Protein AF-A0A5N3P403-F1 (afdb_monomer_lite)

Foldseek 3Di:
DAAEEEAALPAPVQVVVCVVVVNDHDPNNDDPVVCVVVRYHYQYPNVVDDDPDPVCCCPPPVVNVVSVVVSVVVVD

Radius of gyration: 12.79 Å; chains: 1; bounding box: 27×30×24 Å

Secondary structure (DSSP, 8-state):
---EEEE-TT-HHHHHHHHHTTTPPPGGGS-HHHHHHTT-EEEE-GGG---TT-TTHHHH-HHHHHHHHHHHHTT-

Organism: NCBI:txid2580413

Structure (mmCIF, N/CA/C/O backbone):
data_AF-A0A5N3P403-F1
#
_entry.id   AF-A0A5N3P403-F1
#
loop_
_atom_site.group_PDB
_atom_site.id
_atom_site.type_symbol
_atom_site.label_atom_id
_atom_site.label_alt_id
_atom_site.label_comp_id
_atom_site.label_asym_id
_atom_site.label_entity_id
_atom_site.label_seq_id
_atom_site.pdbx_PDB_ins_code
_atom_site.Cartn_x
_atom_site.Cartn_y
_atom_site.Cartn_z
_atom_site.occupancy
_atom_site.B_iso_or_equiv
_atom_site.auth_seq_id
_atom_site.auth_comp_id
_atom_site.auth_asym_id
_atom_site.auth_atom_id
_atom_site.pdbx_PDB_model_num
ATOM 1 N N . LYS A 1 1 ? -7.956 -7.653 14.644 1.00 52.41 1 LYS A N 1
ATOM 2 C CA . LYS A 1 1 ? -7.105 -6.566 14.093 1.00 52.41 1 LYS A CA 1
ATOM 3 C C . LYS A 1 1 ? -7.177 -6.651 12.569 1.00 52.41 1 LYS A C 1
ATOM 5 O O . LYS A 1 1 ? -6.986 -7.749 12.068 1.00 52.41 1 LYS A O 1
ATOM 10 N N . LYS A 1 2 ? -7.532 -5.576 11.852 1.00 77.81 2 LYS A N 1
ATOM 11 C CA . LYS A 1 2 ? -7.681 -5.585 10.380 1.00 77.81 2 LYS A CA 1
ATOM 12 C C . LYS A 1 2 ? -6.368 -5.112 9.742 1.00 77.81 2 LYS A C 1
ATOM 14 O O . LYS A 1 2 ? -5.902 -4.028 10.081 1.00 77.81 2 LYS A O 1
ATOM 19 N N . ILE A 1 3 ? -5.750 -5.933 8.891 1.00 84.25 3 ILE A N 1
ATOM 20 C CA . ILE A 1 3 ? -4.507 -5.584 8.181 1.00 84.25 3 ILE A CA 1
ATOM 21 C C . ILE A 1 3 ? -4.835 -4.508 7.138 1.00 84.25 3 ILE A C 1
ATOM 23 O O . ILE A 1 3 ? -5.844 -4.619 6.442 1.00 84.25 3 ILE A O 1
ATOM 27 N N . THR A 1 4 ? -4.002 -3.469 7.045 1.00 85.62 4 THR A N 1
ATOM 28 C CA . THR A 1 4 ? -4.101 -2.430 6.008 1.00 85.62 4 THR A CA 1
ATOM 29 C C . THR A 1 4 ? -2.805 -2.408 5.208 1.00 85.62 4 THR A C 1
ATOM 31 O O . THR A 1 4 ? -1.727 -2.354 5.797 1.00 85.62 4 THR A O 1
ATOM 34 N N . VAL A 1 5 ? -2.916 -2.471 3.885 1.00 84.94 5 VAL A N 1
ATOM 35 C CA . VAL A 1 5 ? -1.798 -2.390 2.941 1.00 84.94 5 VAL A CA 1
ATOM 36 C C . VAL A 1 5 ? -1.892 -1.065 2.200 1.00 84.94 5 VAL A C 1
ATOM 38 O O . VAL A 1 5 ? -2.952 -0.707 1.691 1.00 84.94 5 VAL A O 1
ATOM 41 N N . ILE A 1 6 ? -0.775 -0.346 2.142 1.00 79.38 6 ILE A N 1
ATOM 42 C CA . ILE A 1 6 ? -0.621 0.827 1.284 1.00 79.38 6 ILE A CA 1
ATOM 43 C C . ILE A 1 6 ? 0.053 0.343 0.003 1.00 79.38 6 ILE A C 1
ATOM 45 O O . ILE A 1 6 ? 1.150 -0.220 0.067 1.00 79.38 6 ILE A O 1
ATOM 49 N N . SER A 1 7 ? -0.626 0.493 -1.131 1.00 77.75 7 SER A N 1
ATOM 50 C CA . SER A 1 7 ? -0.142 0.045 -2.437 1.00 77.75 7 SER A CA 1
ATOM 51 C C . SER A 1 7 ? 0.341 1.216 -3.284 1.00 77.75 7 SER A C 1
ATOM 53 O O . SER A 1 7 ? -0.193 2.318 -3.196 1.00 77.75 7 SER A O 1
ATOM 55 N N . SER A 1 8 ? 1.340 0.963 -4.125 1.00 72.19 8 SER A N 1
ATOM 56 C CA . SER A 1 8 ? 1.784 1.889 -5.167 1.00 72.19 8 SER A CA 1
ATOM 57 C C . SER A 1 8 ? 2.220 1.061 -6.369 1.00 72.19 8 SER A C 1
ATOM 59 O O . SER A 1 8 ? 3.325 0.519 -6.403 1.00 72.19 8 SER A O 1
ATOM 61 N N . THR A 1 9 ? 1.328 0.881 -7.342 1.00 66.94 9 THR A N 1
ATOM 62 C CA . THR A 1 9 ? 1.548 -0.049 -8.464 1.00 66.94 9 THR A CA 1
ATOM 63 C C . THR A 1 9 ? 2.640 0.425 -9.423 1.00 66.94 9 THR A C 1
ATOM 65 O O . THR A 1 9 ? 3.200 -0.383 -10.157 1.00 66.94 9 THR A O 1
ATOM 68 N N . ASN A 1 10 ? 2.986 1.715 -9.379 1.00 65.12 10 ASN A N 1
ATOM 69 C CA . ASN A 1 10 ? 4.029 2.329 -10.204 1.00 65.12 10 ASN A CA 1
ATOM 70 C C . ASN A 1 10 ? 5.397 2.400 -9.497 1.00 65.12 10 ASN A C 1
ATOM 72 O O . ASN A 1 10 ? 6.328 3.036 -9.997 1.00 65.12 10 ASN A O 1
ATOM 76 N N . ASP A 1 11 ? 5.543 1.775 -8.326 1.00 67.56 11 ASP A N 1
ATOM 77 C CA . ASP A 1 11 ? 6.743 1.914 -7.506 1.00 67.56 11 ASP A CA 1
ATOM 78 C C . ASP A 1 11 ? 7.892 1.004 -7.979 1.00 67.56 11 ASP A C 1
ATOM 80 O O . ASP A 1 11 ? 7.877 -0.224 -7.829 1.00 67.56 11 ASP A O 1
ATOM 84 N N . ARG A 1 12 ? 8.956 1.629 -8.502 1.00 67.12 12 ARG A N 1
ATOM 85 C CA . ARG A 1 12 ? 10.195 0.944 -8.910 1.00 67.12 12 ARG A CA 1
ATOM 86 C C . ARG A 1 12 ? 10.862 0.204 -7.746 1.00 67.12 12 ARG A C 1
ATOM 88 O O . ARG A 1 12 ? 11.515 -0.814 -7.981 1.00 67.12 12 ARG A O 1
ATOM 95 N N . ALA A 1 13 ? 10.683 0.657 -6.505 1.00 72.50 13 ALA A N 1
ATOM 96 C CA . ALA A 1 13 ? 11.221 -0.012 -5.326 1.00 72.50 13 ALA A CA 1
ATOM 97 C C . ALA A 1 13 ? 10.557 -1.376 -5.086 1.00 72.50 13 ALA A C 1
ATOM 99 O O . ALA A 1 13 ? 11.239 -2.328 -4.698 1.00 72.50 13 ALA A O 1
ATOM 100 N N . LEU A 1 14 ? 9.257 -1.519 -5.371 1.00 74.44 14 LEU A N 1
ATOM 101 C CA . LEU A 1 14 ? 8.561 -2.805 -5.249 1.00 74.44 14 LEU A CA 1
ATOM 102 C C . LEU A 1 14 ? 9.043 -3.810 -6.297 1.00 74.44 14 LEU A C 1
ATOM 104 O O . LEU A 1 14 ? 9.219 -4.985 -5.969 1.00 74.44 14 LEU A O 1
ATOM 108 N N . ALA A 1 15 ? 9.336 -3.348 -7.515 1.00 76.06 15 ALA A N 1
ATOM 109 C CA . ALA A 1 15 ? 9.923 -4.180 -8.563 1.00 76.06 15 ALA A CA 1
ATOM 110 C C . ALA A 1 15 ? 11.332 -4.676 -8.184 1.00 76.06 15 ALA A C 1
ATOM 112 O O . ALA A 1 15 ? 11.597 -5.878 -8.243 1.00 76.06 15 ALA A O 1
ATOM 113 N N . VAL A 1 16 ? 12.213 -3.784 -7.709 1.00 78.81 16 VAL A N 1
ATOM 114 C CA . VAL A 1 16 ? 13.557 -4.159 -7.218 1.00 78.81 16 VAL A CA 1
ATOM 115 C C . VAL A 1 16 ? 13.459 -5.125 -6.037 1.00 78.81 16 VAL A C 1
ATOM 117 O O . VAL A 1 16 ? 14.150 -6.142 -5.990 1.00 78.81 16 VAL A O 1
ATOM 120 N N . SER A 1 17 ? 12.555 -4.846 -5.099 1.00 76.31 17 SER A N 1
ATOM 121 C CA . SER A 1 17 ? 12.310 -5.701 -3.942 1.00 76.31 17 SER A CA 1
ATOM 122 C C . SER A 1 17 ? 11.802 -7.089 -4.342 1.00 76.31 17 SER A C 1
ATOM 124 O O . SER A 1 17 ? 12.197 -8.079 -3.726 1.00 76.31 17 SER A O 1
ATOM 126 N N . SER A 1 18 ? 10.932 -7.187 -5.351 1.00 83.75 18 SER A N 1
ATOM 127 C CA . SER A 1 18 ? 10.451 -8.467 -5.886 1.00 83.75 18 SER A CA 1
ATOM 128 C C . SER A 1 18 ? 11.578 -9.260 -6.548 1.00 83.75 18 SER A C 1
ATOM 130 O O . SER A 1 18 ? 11.733 -10.448 -6.265 1.00 83.75 18 SER A O 1
ATOM 132 N N . TRP A 1 19 ? 12.424 -8.594 -7.342 1.00 84.56 19 TRP A N 1
ATOM 133 C CA . TRP A 1 19 ? 13.595 -9.214 -7.965 1.00 84.56 19 TRP A CA 1
ATOM 134 C C . TRP A 1 19 ? 14.555 -9.813 -6.925 1.00 84.56 19 TRP A C 1
ATOM 136 O O . TRP A 1 19 ? 14.911 -10.986 -7.029 1.00 84.56 19 TRP A O 1
ATOM 146 N N . LEU A 1 20 ? 14.882 -9.066 -5.862 1.00 82.31 20 LEU A N 1
ATOM 147 C CA . LEU A 1 20 ? 15.719 -9.562 -4.759 1.00 82.31 20 LEU A CA 1
ATOM 148 C C . LEU A 1 20 ? 15.102 -10.756 -4.011 1.00 82.31 20 LEU A C 1
ATOM 150 O O . LEU A 1 20 ? 15.828 -11.557 -3.432 1.00 82.31 20 LEU A O 1
ATOM 154 N N . ALA A 1 21 ? 13.774 -10.890 -4.022 1.00 85.44 21 ALA A N 1
ATOM 155 C CA . ALA A 1 21 ? 13.062 -12.020 -3.424 1.00 85.44 21 ALA A CA 1
ATOM 156 C C . ALA A 1 21 ? 12.783 -13.168 -4.406 1.00 85.44 21 ALA A C 1
ATOM 158 O O . ALA A 1 21 ? 11.912 -13.994 -4.139 1.00 85.44 21 ALA A O 1
ATOM 159 N N . GLY A 1 22 ? 13.481 -13.226 -5.543 1.00 89.69 22 GLY A N 1
ATOM 160 C CA . GLY A 1 22 ? 13.304 -14.305 -6.517 1.00 89.69 22 GLY A CA 1
ATOM 161 C C . GLY A 1 22 ? 11.971 -14.239 -7.268 1.00 89.69 22 GLY A C 1
ATOM 162 O O . GLY A 1 22 ? 11.421 -15.272 -7.633 1.00 89.69 22 GLY A O 1
ATOM 163 N N . GLY A 1 23 ? 11.430 -13.035 -7.477 1.00 84.38 23 GLY A N 1
ATOM 164 C CA . GLY A 1 23 ? 10.196 -12.811 -8.239 1.00 84.38 23 GLY A CA 1
ATOM 165 C C . GLY A 1 23 ? 8.907 -12.909 -7.420 1.00 84.38 23 GLY A C 1
ATOM 166 O O . GLY A 1 23 ? 7.816 -12.876 -7.987 1.00 84.38 23 GLY A O 1
ATOM 167 N N . ILE A 1 24 ? 8.993 -13.005 -6.088 1.00 85.69 24 ILE A N 1
ATOM 168 C CA . ILE A 1 24 ? 7.806 -12.987 -5.225 1.00 85.69 24 ILE A CA 1
ATOM 169 C C . ILE A 1 24 ? 7.158 -11.599 -5.279 1.00 85.69 24 ILE A C 1
ATOM 171 O O . ILE A 1 24 ? 7.801 -10.580 -5.002 1.00 85.69 24 ILE A O 1
ATOM 175 N N . VAL A 1 25 ? 5.867 -11.559 -5.611 1.00 83.75 25 VAL A N 1
ATOM 176 C CA . VAL A 1 25 ? 5.080 -10.320 -5.654 1.00 83.75 25 VAL A CA 1
ATOM 177 C C . VAL A 1 25 ? 4.955 -9.738 -4.248 1.00 83.75 25 VAL A C 1
ATOM 179 O O . VAL A 1 25 ? 4.600 -10.428 -3.291 1.00 83.75 25 VAL A O 1
ATOM 182 N N . ARG A 1 26 ? 5.256 -8.445 -4.109 1.00 85.56 26 ARG A N 1
ATOM 183 C CA . ARG A 1 26 ? 5.123 -7.729 -2.836 1.00 85.56 26 ARG A CA 1
ATOM 184 C C . ARG A 1 26 ? 3.673 -7.324 -2.615 1.00 85.56 26 ARG A C 1
ATOM 186 O O . ARG A 1 26 ? 3.009 -6.914 -3.554 1.00 85.56 26 ARG A O 1
ATOM 193 N N . ALA A 1 27 ? 3.205 -7.371 -1.368 1.00 83.94 27 ALA A N 1
ATOM 194 C CA . ALA A 1 27 ? 1.821 -7.027 -1.032 1.00 83.94 27 ALA A CA 1
ATOM 195 C C . ALA A 1 27 ? 1.420 -5.618 -1.512 1.00 83.94 27 ALA A C 1
ATOM 197 O O . ALA A 1 27 ? 0.315 -5.444 -2.000 1.00 83.94 27 ALA A O 1
ATOM 198 N N . GLY A 1 28 ? 2.327 -4.635 -1.461 1.00 77.75 28 GLY A N 1
ATOM 199 C CA . GLY A 1 28 ? 2.070 -3.282 -1.980 1.00 77.75 28 GLY A CA 1
ATOM 200 C C . GLY A 1 28 ? 1.954 -3.176 -3.510 1.00 77.75 28 GLY A C 1
ATOM 201 O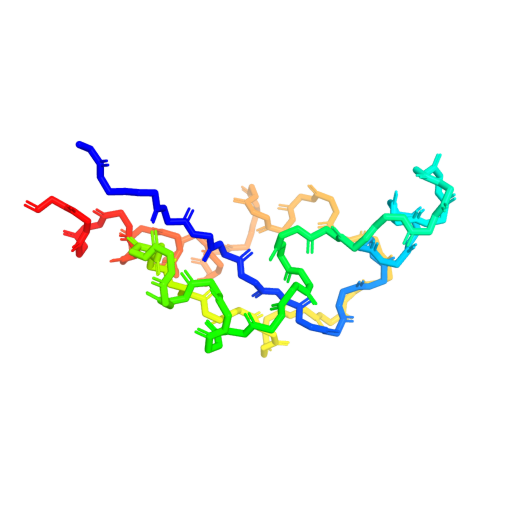 O . GLY A 1 28 ? 1.541 -2.134 -4.006 1.00 77.75 28 GLY A O 1
ATOM 202 N N . ALA A 1 29 ? 2.319 -4.229 -4.247 1.00 77.56 29 ALA A N 1
ATOM 203 C CA . ALA A 1 29 ? 2.171 -4.355 -5.700 1.00 77.56 29 ALA A CA 1
ATOM 204 C C . ALA A 1 29 ? 1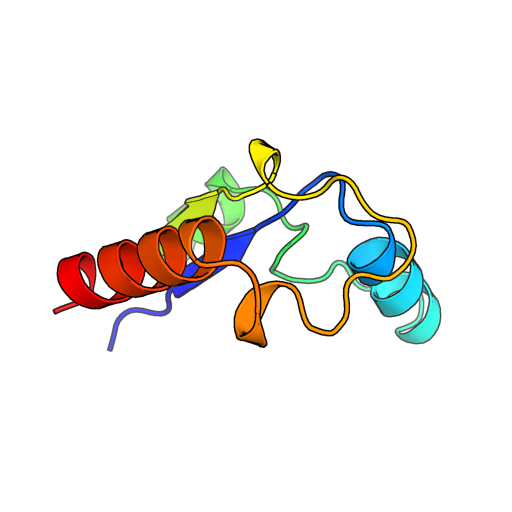.179 -5.470 -6.084 1.00 77.56 29 ALA A C 1
ATOM 206 O O . ALA A 1 29 ? 1.040 -5.795 -7.260 1.00 77.56 29 ALA A O 1
ATOM 207 N N . ALA A 1 30 ? 0.538 -6.107 -5.100 1.00 79.88 30 ALA A N 1
ATOM 208 C CA . ALA A 1 30 ? -0.428 -7.162 -5.348 1.00 79.88 30 ALA A CA 1
ATOM 209 C C . ALA A 1 30 ? -1.771 -6.569 -5.779 1.00 79.88 30 ALA A C 1
ATOM 211 O O . ALA A 1 30 ? -2.124 -5.452 -5.403 1.00 79.88 30 ALA A O 1
ATOM 212 N N . ASP A 1 31 ? -2.520 -7.360 -6.542 1.00 83.50 31 ASP A N 1
ATOM 213 C CA . ASP A 1 31 ? -3.864 -7.020 -6.985 1.00 83.50 31 ASP A CA 1
ATOM 214 C C . ASP A 1 31 ? -4.765 -6.646 -5.793 1.00 83.50 31 ASP A C 1
ATOM 216 O O . ASP A 1 31 ? -4.849 -7.371 -4.792 1.00 83.50 31 ASP A O 1
ATOM 220 N N . ARG A 1 32 ? -5.430 -5.494 -5.909 1.00 84.06 32 ARG A N 1
ATOM 221 C CA . ARG A 1 32 ? -6.302 -4.940 -4.875 1.00 84.06 32 ARG A CA 1
ATOM 222 C C . ARG A 1 32 ? -7.437 -5.890 -4.512 1.00 84.06 32 ARG A C 1
ATOM 224 O O . ARG A 1 32 ? -7.678 -6.121 -3.328 1.00 84.06 32 ARG A O 1
ATOM 231 N N . GLU A 1 33 ? -8.115 -6.438 -5.510 1.00 86.31 33 GLU A N 1
ATOM 232 C CA . GLU A 1 33 ? -9.297 -7.284 -5.340 1.00 86.31 33 GLU A CA 1
ATOM 233 C C . GLU A 1 33 ? -8.906 -8.570 -4.609 1.00 86.31 33 GLU A C 1
ATOM 235 O O . GLU A 1 33 ? -9.592 -9.030 -3.690 1.00 86.31 33 GLU A O 1
ATOM 240 N N . ARG A 1 34 ? -7.718 -9.094 -4.932 1.00 87.56 34 ARG A N 1
ATOM 241 C CA . ARG A 1 34 ? -7.140 -10.240 -4.229 1.00 87.56 34 ARG A CA 1
ATOM 242 C C . ARG A 1 34 ? -6.880 -9.939 -2.754 1.00 87.56 34 ARG A C 1
ATOM 244 O O . ARG A 1 34 ? -7.195 -10.779 -1.913 1.00 87.56 34 ARG A O 1
ATOM 251 N N . LEU A 1 35 ? -6.320 -8.779 -2.419 1.00 87.06 35 LEU A N 1
ATOM 252 C CA . LEU A 1 35 ? -6.073 -8.395 -1.025 1.00 87.06 35 LEU A CA 1
ATOM 253 C C . LEU A 1 35 ? -7.380 -8.172 -0.255 1.00 87.06 35 LEU A C 1
ATOM 255 O O . LEU A 1 35 ? -7.536 -8.682 0.858 1.00 87.06 35 LEU A O 1
ATOM 259 N N . GLU A 1 36 ? -8.338 -7.472 -0.856 1.00 88.50 36 GLU A N 1
ATOM 260 C CA . GLU A 1 36 ? -9.643 -7.210 -0.244 1.00 88.50 36 GLU A CA 1
ATOM 261 C C . GLU A 1 36 ? -10.413 -8.511 0.038 1.00 88.50 36 GLU A C 1
ATOM 263 O O . GLU A 1 36 ? -11.000 -8.649 1.115 1.00 88.50 36 GLU A O 1
ATOM 268 N N . SER A 1 37 ? -10.309 -9.520 -0.839 1.00 89.62 37 SER A N 1
ATOM 269 C CA . SER A 1 37 ? -10.898 -10.853 -0.613 1.00 89.62 37 SER A CA 1
ATOM 270 C C . SER A 1 37 ? -10.349 -11.579 0.627 1.00 89.62 37 SER A C 1
ATOM 272 O O . SER A 1 37 ? -11.042 -12.397 1.229 1.00 89.62 37 SER A O 1
ATOM 274 N N . LEU A 1 38 ? -9.125 -11.247 1.055 1.00 90.19 38 LEU A N 1
ATOM 275 C CA . LEU A 1 38 ? -8.488 -11.783 2.264 1.00 90.19 38 LEU A CA 1
ATOM 276 C C . LEU A 1 38 ? -8.848 -10.979 3.527 1.00 90.19 38 LEU A C 1
ATOM 278 O O . LEU A 1 38 ? -8.291 -11.217 4.599 1.00 90.19 38 LEU A O 1
ATOM 282 N N . GLY A 1 39 ? -9.754 -10.002 3.415 1.00 87.88 39 GLY A N 1
ATOM 283 C CA . GLY A 1 39 ? -10.129 -9.104 4.506 1.00 87.88 39 GLY A CA 1
ATOM 284 C C . GLY A 1 39 ? -9.093 -8.012 4.791 1.00 87.88 39 GLY A C 1
ATOM 285 O O . GLY A 1 39 ? -9.135 -7.387 5.858 1.00 87.88 39 GLY A O 1
ATOM 286 N N . VAL A 1 40 ? -8.158 -7.781 3.861 1.00 88.94 40 VAL A N 1
ATOM 287 C CA . VAL A 1 40 ? -7.161 -6.707 3.937 1.00 88.94 40 VAL A CA 1
ATOM 288 C C . VAL A 1 40 ? -7.764 -5.419 3.385 1.00 88.94 40 VAL A C 1
ATOM 290 O O . VAL A 1 40 ? -8.396 -5.408 2.336 1.00 88.94 40 VAL A O 1
ATOM 293 N N . ARG A 1 41 ? -7.552 -4.302 4.078 1.00 87.44 41 ARG A N 1
ATOM 294 C CA . ARG A 1 41 ? -7.905 -2.973 3.563 1.00 87.44 41 ARG A CA 1
ATOM 295 C C . ARG A 1 41 ? -6.779 -2.468 2.665 1.00 87.44 41 ARG A C 1
ATOM 297 O O . ARG A 1 41 ? -5.626 -2.503 3.087 1.00 87.44 41 ARG A O 1
ATOM 304 N N . VAL A 1 42 ? -7.100 -1.961 1.478 1.00 84.75 42 VAL A N 1
ATOM 305 C CA . VAL A 1 42 ? -6.102 -1.408 0.549 1.00 84.75 42 VAL A CA 1
ATOM 306 C C . VAL A 1 42 ? -6.266 0.106 0.443 1.00 84.75 42 VAL A C 1
ATOM 308 O O . VAL A 1 42 ? -7.360 0.607 0.180 1.00 84.75 42 VAL A O 1
ATOM 311 N N . ALA A 1 43 ? -5.176 0.836 0.669 1.00 81.44 43 ALA A N 1
ATOM 312 C CA . ALA A 1 43 ? -5.076 2.268 0.419 1.00 81.44 43 ALA A CA 1
ATOM 313 C C . ALA A 1 43 ? -4.119 2.495 -0.756 1.00 81.44 43 ALA A C 1
ATOM 315 O O . ALA A 1 43 ? -2.922 2.246 -0.634 1.00 81.44 43 ALA A O 1
ATOM 316 N N . ASP A 1 44 ? -4.656 2.950 -1.885 1.00 75.94 44 ASP A N 1
ATOM 317 C CA . ASP A 1 44 ? -3.868 3.218 -3.084 1.00 75.94 44 ASP A CA 1
ATOM 318 C C . ASP A 1 44 ? -3.192 4.589 -2.990 1.00 75.94 44 ASP A C 1
ATOM 320 O O . ASP A 1 44 ? -3.848 5.604 -2.743 1.00 75.94 44 ASP A O 1
ATOM 324 N N . ALA A 1 45 ? -1.873 4.597 -3.153 1.00 71.69 45 ALA A N 1
ATOM 325 C CA . ALA A 1 45 ? -1.029 5.781 -3.158 1.00 71.69 45 ALA A CA 1
ATOM 326 C C . ALA A 1 45 ? -0.240 5.927 -4.474 1.00 71.69 45 ALA A C 1
ATOM 328 O O . ALA A 1 45 ? 0.739 6.673 -4.520 1.00 71.69 45 ALA A O 1
ATOM 329 N N . SER A 1 46 ? -0.653 5.238 -5.544 1.00 67.94 46 SER A N 1
ATOM 330 C CA . SER A 1 46 ? 0.063 5.215 -6.830 1.00 67.94 46 SER A CA 1
ATOM 331 C C . SER A 1 46 ? 0.217 6.600 -7.473 1.00 67.94 46 SER A C 1
ATOM 333 O O . SER A 1 46 ? 1.195 6.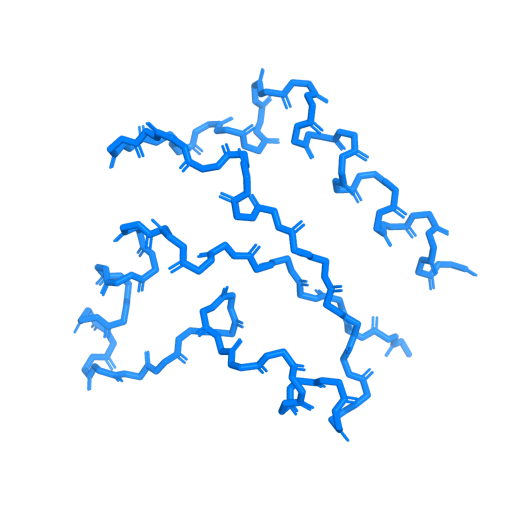833 -8.178 1.00 67.94 46 SER A O 1
ATOM 335 N N . GLU A 1 47 ? -0.693 7.540 -7.192 1.00 63.22 47 GLU A N 1
ATOM 336 C CA . GLU A 1 47 ? -0.620 8.936 -7.664 1.00 63.22 47 GLU A CA 1
ATOM 337 C C . GLU A 1 47 ? 0.470 9.768 -6.965 1.00 63.22 47 GLU A C 1
ATOM 339 O O . GLU A 1 47 ? 0.872 10.813 -7.470 1.00 63.22 47 GLU A O 1
ATOM 344 N N . PHE A 1 48 ? 0.992 9.300 -5.828 1.00 60.00 48 PHE A N 1
ATOM 345 C CA . PHE A 1 48 ? 2.003 10.013 -5.040 1.00 60.00 48 PHE A CA 1
ATOM 346 C C . PHE A 1 48 ? 3.439 9.516 -5.315 1.00 60.00 48 PHE A C 1
ATOM 348 O O . PHE A 1 48 ? 4.405 10.052 -4.767 1.00 60.00 48 PHE A O 1
ATOM 355 N N . GLY A 1 49 ? 3.606 8.491 -6.162 1.00 56.59 49 GLY A N 1
ATOM 356 C CA . GLY A 1 49 ? 4.893 7.862 -6.479 1.00 56.59 49 GLY A CA 1
ATOM 357 C C . GLY A 1 49 ? 5.515 8.383 -7.778 1.00 56.59 49 GLY A C 1
ATOM 358 O O . GLY A 1 49 ? 5.268 7.826 -8.841 1.00 56.59 49 GLY A O 1
ATOM 359 N N . GLY A 1 50 ? 6.348 9.427 -7.702 1.00 51.88 50 GLY A N 1
ATOM 360 C CA . GLY A 1 50 ? 6.987 10.050 -8.877 1.00 51.88 50 GLY A CA 1
ATOM 361 C C . GLY A 1 50 ? 8.524 10.073 -8.896 1.00 51.88 50 GLY A C 1
ATOM 362 O O . GLY A 1 50 ? 9.101 10.744 -9.747 1.00 51.88 50 GLY A O 1
ATOM 363 N N . GLY A 1 51 ? 9.215 9.401 -7.968 1.00 52.81 51 GLY A N 1
ATOM 364 C CA . GLY A 1 51 ? 10.674 9.526 -7.803 1.00 52.81 51 GLY A CA 1
ATOM 365 C C . GLY A 1 51 ? 11.438 8.209 -7.915 1.00 52.81 51 GLY A C 1
ATOM 366 O O . GLY A 1 51 ? 10.966 7.166 -7.478 1.00 52.81 51 GLY A O 1
ATOM 367 N N . ILE A 1 52 ? 12.646 8.263 -8.489 1.00 51.03 52 ILE A N 1
ATOM 368 C CA . ILE A 1 52 ? 13.491 7.086 -8.764 1.00 51.03 52 ILE A CA 1
ATOM 369 C C . ILE A 1 52 ? 13.979 6.421 -7.465 1.00 51.03 52 ILE A C 1
ATOM 371 O O . ILE A 1 52 ? 14.101 5.200 -7.439 1.00 51.03 52 ILE A O 1
ATOM 375 N N . ILE A 1 53 ? 14.207 7.189 -6.392 1.00 54.97 53 ILE A N 1
ATOM 376 C CA . ILE A 1 53 ? 14.489 6.698 -5.032 1.00 54.97 53 ILE A CA 1
ATOM 377 C C . ILE A 1 53 ? 14.011 7.769 -4.028 1.00 54.97 53 ILE A C 1
ATOM 379 O O . ILE A 1 53 ? 14.795 8.618 -3.626 1.00 54.97 53 ILE A O 1
ATOM 383 N N . ASN A 1 54 ? 12.737 7.760 -3.619 1.00 53.03 54 ASN A N 1
ATOM 384 C CA . ASN A 1 54 ? 12.244 8.627 -2.530 1.00 53.03 54 ASN A CA 1
ATOM 385 C C . ASN A 1 54 ? 12.120 7.808 -1.235 1.00 53.03 54 ASN A C 1
ATOM 387 O O . ASN A 1 54 ? 11.021 7.524 -0.762 1.00 53.03 54 ASN A O 1
ATOM 391 N N . HIS A 1 55 ? 13.248 7.355 -0.678 1.00 49.03 55 HIS A N 1
ATOM 392 C CA . HIS A 1 55 ? 13.236 6.525 0.537 1.00 49.03 55 HIS A CA 1
ATOM 393 C C . HIS A 1 55 ? 12.749 7.289 1.784 1.00 49.03 55 HIS A C 1
ATOM 395 O O . HIS A 1 55 ? 12.384 6.674 2.784 1.00 49.03 55 HIS A O 1
ATOM 401 N N . ASP A 1 56 ? 12.676 8.618 1.708 1.00 53.72 56 ASP A N 1
ATOM 402 C CA . ASP A 1 56 ? 12.118 9.481 2.739 1.00 53.72 56 ASP A CA 1
ATOM 403 C C . ASP A 1 56 ? 10.681 9.934 2.441 1.00 53.72 56 ASP A C 1
ATOM 405 O O . ASP A 1 56 ? 10.127 10.639 3.269 1.00 53.72 56 ASP A O 1
ATOM 409 N N . LEU A 1 57 ? 10.026 9.515 1.346 1.00 61.56 57 LEU A N 1
ATOM 410 C CA . LEU A 1 57 ? 8.689 10.014 0.972 1.00 61.56 57 LEU A CA 1
ATOM 411 C C . LEU A 1 57 ? 7.676 9.882 2.122 1.00 61.56 57 LEU A C 1
ATOM 413 O O . LEU A 1 57 ? 6.935 10.808 2.433 1.00 61.56 57 LEU A O 1
ATOM 417 N N . PHE A 1 58 ? 7.681 8.736 2.804 1.00 61.00 58 PHE A N 1
ATOM 418 C CA . PHE A 1 58 ? 6.817 8.483 3.960 1.00 61.00 58 PHE A CA 1
ATOM 419 C C . PHE A 1 58 ? 7.210 9.304 5.206 1.00 61.00 58 PHE A C 1
ATOM 421 O O . PHE A 1 58 ? 6.390 9.487 6.105 1.00 61.00 58 PHE A O 1
ATOM 428 N N . LEU A 1 59 ? 8.448 9.802 5.268 1.00 58.62 59 LEU A N 1
ATOM 429 C CA . LEU A 1 59 ? 9.025 10.566 6.379 1.00 58.62 59 LEU A CA 1
ATOM 430 C C . LEU A 1 59 ? 9.044 12.086 6.140 1.00 58.62 59 LEU A C 1
ATOM 432 O O . LEU A 1 59 ? 9.033 12.832 7.115 1.00 58.62 59 LEU A O 1
ATOM 436 N N . SER A 1 60 ? 9.044 12.551 4.889 1.00 61.44 60 SER A N 1
ATOM 437 C CA . SER A 1 60 ? 9.259 13.957 4.526 1.00 61.44 60 SER A CA 1
ATOM 438 C C . SER A 1 60 ? 8.162 14.560 3.646 1.00 61.44 60 SER A C 1
ATOM 440 O O . SER A 1 60 ? 8.078 15.785 3.582 1.00 61.44 60 SER A O 1
ATOM 442 N N . ASN A 1 61 ? 7.291 13.757 3.014 1.00 69.44 61 ASN A N 1
ATOM 443 C CA . ASN A 1 61 ? 6.191 14.267 2.193 1.00 69.44 61 ASN A CA 1
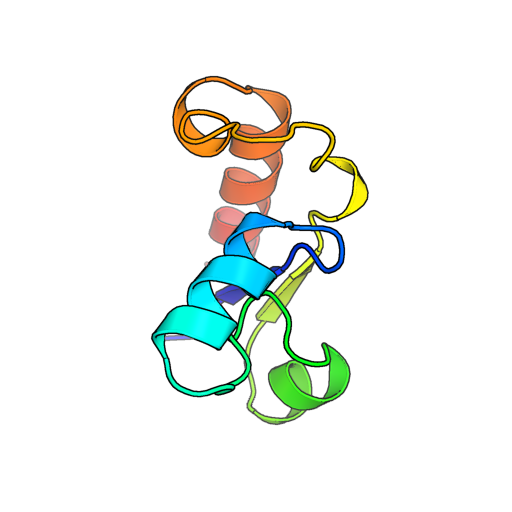ATOM 444 C C . ASN A 1 61 ? 4.887 14.388 3.019 1.00 69.44 61 ASN A C 1
ATOM 446 O O . ASN A 1 61 ? 4.284 13.366 3.373 1.00 69.44 61 ASN A O 1
ATOM 450 N N . PRO A 1 62 ? 4.397 15.614 3.297 1.00 76.25 62 PRO A N 1
ATOM 451 C CA . PRO A 1 62 ? 3.202 15.823 4.117 1.00 76.25 62 PRO A CA 1
ATOM 452 C C . PRO A 1 62 ? 1.916 15.239 3.513 1.00 76.25 62 PRO A C 1
ATOM 454 O O . PRO A 1 62 ? 1.015 14.837 4.251 1.00 76.25 62 PRO A O 1
ATOM 457 N N . GLU A 1 63 ? 1.809 15.162 2.186 1.00 69.56 63 GLU A N 1
ATOM 458 C CA . GLU A 1 63 ? 0.630 14.611 1.507 1.00 69.56 63 GLU A CA 1
ATOM 459 C C . GLU A 1 63 ? 0.553 13.094 1.695 1.00 69.56 63 GLU A C 1
ATOM 461 O O . GLU A 1 63 ? -0.498 12.553 2.052 1.00 69.56 63 GLU A O 1
ATOM 466 N N . VAL A 1 64 ? 1.695 12.415 1.569 1.00 69.56 64 VAL A N 1
ATOM 467 C CA . VAL A 1 64 ? 1.821 10.972 1.821 1.00 69.56 64 VAL A CA 1
ATOM 468 C C . VAL A 1 64 ? 1.547 10.658 3.287 1.00 69.56 64 VAL A C 1
ATOM 470 O O . VAL A 1 64 ? 0.783 9.740 3.593 1.00 69.56 64 VAL A O 1
ATOM 473 N N . GLN A 1 65 ? 2.082 11.463 4.207 1.00 79.06 65 GLN A N 1
ATOM 474 C CA . GLN A 1 65 ? 1.782 11.332 5.634 1.00 79.06 65 GLN A CA 1
ATOM 475 C C . GLN A 1 65 ? 0.284 11.483 5.930 1.00 79.06 65 GLN A C 1
ATOM 477 O O . GLN A 1 65 ? -0.264 10.723 6.732 1.00 79.06 65 GLN A O 1
ATOM 482 N N . GLN A 1 66 ? -0.419 12.401 5.259 1.00 77.44 66 GLN A N 1
ATOM 483 C CA . GLN A 1 66 ? -1.871 12.528 5.410 1.00 77.44 66 GLN A CA 1
ATOM 484 C C . GLN A 1 66 ? -2.638 11.315 4.873 1.00 77.44 66 GLN A C 1
ATOM 486 O O . GLN A 1 66 ? -3.640 10.921 5.476 1.00 77.44 66 GLN A O 1
ATOM 491 N N . VAL A 1 67 ? -2.201 10.709 3.765 1.00 74.25 67 VAL A N 1
ATOM 492 C CA . VAL A 1 67 ? -2.806 9.468 3.249 1.00 74.25 67 VAL A CA 1
ATOM 493 C C . VAL A 1 67 ? -2.659 8.340 4.272 1.00 74.25 67 VAL A C 1
ATOM 495 O O . VAL A 1 67 ? -3.658 7.702 4.616 1.00 74.25 67 VAL A O 1
ATOM 498 N N . VAL A 1 68 ? -1.454 8.158 4.824 1.00 75.25 68 VAL A N 1
ATOM 499 C CA . VAL A 1 68 ? -1.178 7.171 5.883 1.00 75.25 68 VAL A CA 1
ATOM 500 C C . VAL A 1 68 ? -2.055 7.437 7.110 1.00 75.25 68 VAL A C 1
ATOM 502 O O . VAL A 1 68 ? -2.727 6.525 7.594 1.00 75.25 68 VAL A O 1
ATOM 505 N N . LYS A 1 69 ? -2.122 8.692 7.575 1.00 79.19 69 LYS A N 1
ATOM 506 C CA . LYS A 1 69 ? -2.958 9.084 8.719 1.00 79.19 69 LYS A CA 1
ATOM 507 C C . LYS A 1 69 ? -4.431 8.735 8.492 1.00 79.19 69 LYS A C 1
ATOM 509 O O . LYS A 1 69 ? -5.039 8.096 9.343 1.00 79.19 69 LYS A O 1
ATOM 514 N N . ARG A 1 70 ? -5.001 9.087 7.333 1.00 78.62 70 ARG A N 1
ATOM 515 C CA . ARG A 1 70 ? -6.401 8.761 6.994 1.00 78.62 70 ARG A CA 1
ATOM 516 C C . ARG A 1 70 ? -6.654 7.254 6.950 1.00 78.62 70 ARG A C 1
ATOM 518 O O . ARG A 1 70 ? -7.730 6.810 7.344 1.00 78.62 70 ARG A O 1
ATOM 525 N N . ALA A 1 71 ? -5.691 6.472 6.464 1.00 73.19 71 ALA A N 1
ATOM 526 C CA . ALA A 1 71 ? -5.797 5.017 6.444 1.00 73.19 71 ALA A CA 1
ATOM 527 C C . ALA A 1 71 ? -5.825 4.430 7.867 1.00 73.19 71 ALA A C 1
ATOM 529 O O . ALA A 1 71 ? -6.646 3.555 8.136 1.00 73.19 7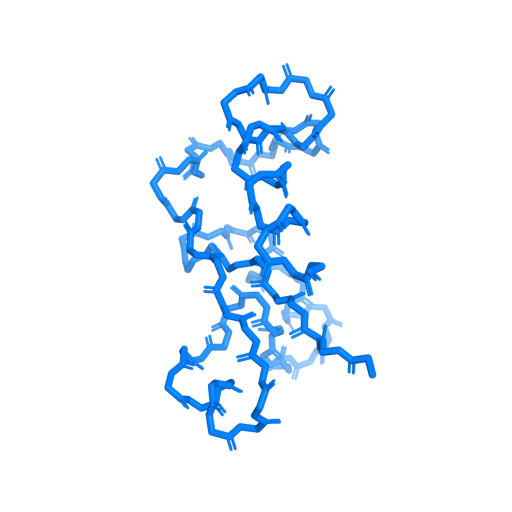1 ALA A O 1
ATOM 530 N N . ILE A 1 72 ? -4.992 4.952 8.778 1.00 75.50 72 ILE A N 1
ATOM 531 C CA . ILE A 1 72 ? -4.992 4.582 10.204 1.00 75.50 72 ILE A CA 1
ATOM 532 C C . ILE A 1 72 ? -6.305 5.001 10.880 1.00 75.50 72 ILE A C 1
ATOM 534 O O . ILE A 1 72 ? -6.909 4.193 11.581 1.00 75.50 72 ILE A O 1
ATOM 538 N N . ASP A 1 73 ? -6.786 6.222 10.638 1.00 79.31 73 ASP A N 1
ATOM 539 C CA . ASP A 1 73 ? -8.013 6.738 11.259 1.00 79.31 73 ASP A CA 1
ATOM 540 C C . ASP A 1 73 ? -9.250 5.919 10.853 1.00 79.31 73 ASP A C 1
ATOM 542 O O . ASP A 1 73 ? -10.080 5.605 11.696 1.00 79.31 73 ASP A O 1
ATOM 546 N N . ARG A 1 74 ? -9.350 5.497 9.583 1.00 72.62 74 ARG A N 1
ATOM 547 C CA . ARG A 1 74 ? -10.407 4.578 9.103 1.00 72.62 74 ARG 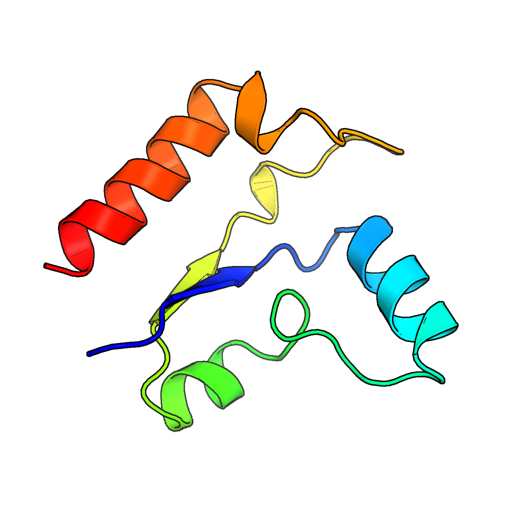A CA 1
ATOM 548 C C . ARG A 1 74 ? -10.249 3.149 9.627 1.00 72.62 74 ARG A C 1
ATOM 550 O O . ARG A 1 74 ? -11.135 2.310 9.421 1.00 72.62 74 ARG A O 1
ATOM 557 N N . ALA A 1 75 ? -9.073 2.821 10.167 1.00 64.19 75 ALA A N 1
ATOM 558 C CA . ALA A 1 75 ? -8.786 1.478 10.622 1.00 64.19 75 ALA A CA 1
ATOM 559 C C . ALA A 1 75 ? -9.370 1.184 12.010 1.00 64.19 75 ALA A C 1
ATOM 561 O O . ALA A 1 75 ? -9.747 0.026 12.247 1.00 64.19 75 ALA A O 1
ATOM 562 N N . ASN A 1 76 ? -9.424 2.222 12.850 1.00 54.66 76 ASN A N 1
ATOM 563 C CA . ASN A 1 76 ? -10.050 2.267 14.173 1.00 54.66 76 ASN A CA 1
ATOM 564 C C . ASN A 1 76 ? -11.575 2.400 14.077 1.00 54.66 76 ASN A C 1
ATOM 566 O O . ASN A 1 76 ? -12.234 1.937 15.031 1.00 54.66 76 ASN A O 1
#

InterPro domains:
  IPR010297 Protein of unknown function DUF900, hydrolase-like [PF05990] (1-68)

pLDDT: mean 74.25, std 11.44, range [49.03, 90.19]

Sequence (76 aa):
KKITVISSTNDRALAVSSWLAGGIVRAGAADRERLESLGVRVADASEFGGGIINHDLFLSNPEVQQVVKRAIDRAN